Protein AF-A0A432F5X8-F1 (afdb_monomer_lite)

Structure (mmCIF, N/CA/C/O backbone):
data_AF-A0A432F5X8-F1
#
_entry.id   AF-A0A432F5X8-F1
#
loop_
_atom_site.group_PDB
_atom_site.id
_atom_site.type_symbol
_atom_site.label_atom_id
_atom_site.label_alt_id
_atom_site.label_comp_id
_atom_site.label_asym_id
_atom_site.label_entity_id
_atom_site.label_seq_id
_atom_site.pdbx_PDB_ins_code
_atom_site.Cartn_x
_atom_site.Cartn_y
_atom_site.Cartn_z
_atom_site.occupancy
_atom_site.B_iso_or_equiv
_atom_site.auth_seq_id
_atom_site.auth_comp_id
_atom_site.auth_asym_id
_atom_site.auth_atom_id
_atom_site.pdbx_PDB_model_num
ATOM 1 N N . MET A 1 1 ? -7.387 -1.201 28.973 1.00 47.72 1 MET A N 1
ATOM 2 C CA . MET A 1 1 ? -7.890 0.165 28.704 1.00 47.72 1 MET A CA 1
ATOM 3 C C . MET A 1 1 ? -6.837 0.905 27.900 1.00 47.72 1 MET A C 1
ATOM 5 O O . MET A 1 1 ? -5.734 1.078 28.398 1.00 47.72 1 MET A O 1
ATOM 9 N N . MET A 1 2 ? -7.123 1.246 26.642 1.00 50.12 2 MET A N 1
ATOM 10 C CA . MET A 1 2 ? -6.171 1.967 25.793 1.00 50.12 2 MET A CA 1
ATOM 11 C C . MET A 1 2 ? -6.250 3.461 26.117 1.00 50.12 2 MET A C 1
ATOM 13 O O . MET A 1 2 ? -7.338 4.024 26.183 1.00 50.12 2 MET A O 1
ATOM 17 N N . ASN A 1 3 ? -5.107 4.083 26.387 1.00 61.59 3 ASN A N 1
ATOM 18 C CA . ASN A 1 3 ? -5.029 5.474 26.822 1.00 61.59 3 ASN A CA 1
ATOM 19 C C . ASN A 1 3 ? -5.486 6.395 25.671 1.00 61.59 3 ASN A C 1
ATOM 21 O O . ASN A 1 3 ? -4.892 6.342 24.593 1.00 61.59 3 ASN A O 1
ATOM 25 N N . ASN A 1 4 ? -6.501 7.247 25.875 1.00 68.94 4 ASN A N 1
ATOM 26 C CA . ASN A 1 4 ? -7.116 8.086 24.821 1.00 68.94 4 ASN A CA 1
ATOM 27 C C . ASN A 1 4 ? -6.109 8.921 23.999 1.00 68.94 4 ASN A C 1
ATOM 29 O O . ASN A 1 4 ? -6.391 9.284 22.860 1.00 68.94 4 ASN A O 1
ATOM 33 N N . LYS A 1 5 ? -4.919 9.200 24.546 1.00 70.06 5 LYS A N 1
ATOM 34 C CA . LYS A 1 5 ? -3.834 9.918 23.859 1.00 70.06 5 LYS A CA 1
ATOM 35 C C . LYS A 1 5 ? -3.195 9.119 22.711 1.00 70.06 5 LYS A C 1
ATOM 37 O O . LYS A 1 5 ? -2.917 9.695 21.666 1.00 70.06 5 LYS A O 1
ATOM 42 N N . LEU A 1 6 ? -3.001 7.806 22.868 1.00 79.12 6 LEU A N 1
ATOM 43 C CA . LEU A 1 6 ? -2.413 6.947 21.823 1.00 79.12 6 LEU A CA 1
ATOM 44 C C . LEU A 1 6 ? -3.342 6.801 20.614 1.00 79.12 6 LEU A C 1
ATOM 46 O O . LEU A 1 6 ? -2.886 6.744 19.478 1.00 79.12 6 LEU A O 1
ATOM 50 N N . LEU A 1 7 ? -4.648 6.815 20.867 1.00 81.69 7 LEU A N 1
ATOM 51 C CA . LEU A 1 7 ? -5.686 6.651 19.854 1.00 81.69 7 LEU A CA 1
ATOM 52 C C . LEU A 1 7 ? -5.633 7.756 18.786 1.00 81.69 7 LEU A C 1
ATOM 54 O O . LEU A 1 7 ? -5.778 7.487 17.596 1.00 81.69 7 LEU A O 1
ATOM 58 N N . TRP A 1 8 ? -5.374 8.996 19.205 1.00 82.00 8 TRP A N 1
ATOM 59 C CA . TRP A 1 8 ? -5.210 10.128 18.293 1.00 82.00 8 TRP A CA 1
ATOM 60 C C . TRP A 1 8 ? -3.929 10.042 17.466 1.00 82.00 8 TRP A C 1
ATOM 62 O O . TRP A 1 8 ? -3.970 10.287 16.261 1.00 82.00 8 TRP A O 1
ATOM 72 N N . VAL A 1 9 ? -2.817 9.644 18.087 1.00 86.69 9 VAL A N 1
ATOM 73 C CA . VAL A 1 9 ? -1.526 9.482 17.400 1.00 86.69 9 VAL A CA 1
ATOM 74 C C . VAL A 1 9 ? -1.616 8.401 16.325 1.00 86.69 9 VAL A C 1
ATOM 76 O O . VAL A 1 9 ? -1.171 8.612 15.203 1.00 86.69 9 VAL A O 1
ATOM 79 N N . GLU A 1 10 ? -2.253 7.271 16.626 1.00 85.50 10 GLU A N 1
ATOM 80 C CA . GLU A 1 10 ? -2.466 6.190 15.661 1.00 85.50 10 GLU A CA 1
ATOM 81 C C . GLU A 1 10 ? -3.327 6.612 14.465 1.00 85.50 10 GLU A C 1
ATOM 83 O O . GLU A 1 10 ? -3.016 6.264 13.323 1.00 85.50 10 GLU A O 1
ATOM 88 N N . LYS A 1 11 ? -4.409 7.364 14.712 1.00 85.94 11 LYS A N 1
ATOM 89 C CA . LYS A 1 11 ? -5.264 7.893 13.640 1.00 85.94 11 LYS A CA 1
ATOM 90 C C . LYS A 1 11 ? -4.494 8.869 12.762 1.00 85.94 11 LYS A C 1
ATOM 92 O O . LYS A 1 11 ? -4.558 8.762 11.542 1.00 85.94 11 LYS A O 1
ATOM 97 N N . PHE A 1 12 ? -3.739 9.775 13.378 1.00 89.56 12 PHE A N 1
ATOM 98 C CA . PHE A 1 12 ? -2.903 10.726 12.657 1.00 89.56 12 PHE A CA 1
ATOM 99 C C . PHE A 1 12 ? -1.846 10.013 11.807 1.00 89.56 12 PHE A C 1
ATOM 101 O O . PHE A 1 12 ? -1.744 10.279 10.613 1.00 89.56 12 PHE A O 1
ATOM 108 N N . ALA A 1 13 ? -1.125 9.049 12.385 1.00 89.06 13 ALA A N 1
ATOM 109 C CA . ALA A 1 13 ? -0.130 8.255 11.672 1.00 89.06 13 ALA A CA 1
ATOM 110 C C . ALA A 1 13 ? -0.747 7.442 10.522 1.00 89.06 13 ALA A C 1
ATOM 112 O O . ALA A 1 13 ? -0.145 7.344 9.458 1.00 89.06 13 ALA A O 1
ATOM 113 N N . SER A 1 14 ? -1.960 6.908 10.699 1.00 89.06 14 SER A N 1
ATOM 114 C CA . SER A 1 14 ? -2.669 6.183 9.634 1.00 89.06 14 SER A CA 1
ATOM 115 C C . SER A 1 14 ? -3.084 7.099 8.487 1.00 89.06 14 SER A C 1
ATOM 117 O O . SER A 1 14 ? -2.936 6.719 7.332 1.00 89.06 14 SER A O 1
ATOM 119 N N . ILE A 1 15 ? -3.565 8.311 8.781 1.00 91.19 15 ILE A N 1
ATOM 120 C CA . ILE A 1 15 ? -3.915 9.303 7.753 1.00 91.19 15 ILE A CA 1
ATOM 121 C C . ILE A 1 15 ? -2.657 9.776 7.019 1.00 91.19 15 ILE A C 1
ATOM 123 O O . ILE A 1 15 ? -2.641 9.811 5.792 1.00 91.19 15 ILE A O 1
ATOM 127 N N . ALA A 1 16 ? -1.587 10.093 7.750 1.00 92.5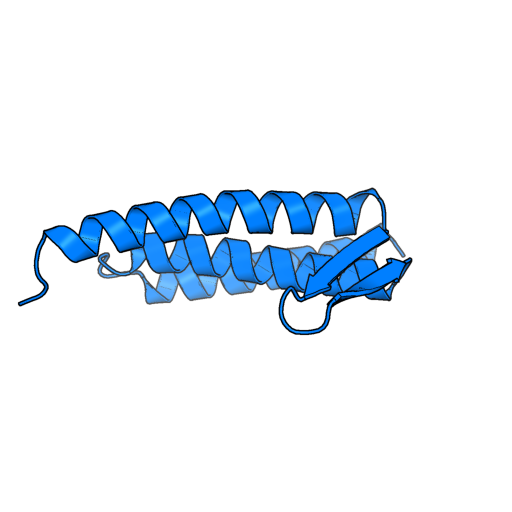0 16 ALA A N 1
ATOM 128 C CA . ALA A 1 16 ? -0.315 10.484 7.152 1.00 92.50 16 ALA A CA 1
ATOM 129 C C . ALA A 1 16 ? 0.253 9.364 6.264 1.00 92.50 16 ALA A C 1
ATOM 131 O O . ALA A 1 16 ? 0.621 9.614 5.119 1.00 92.50 16 ALA A O 1
ATOM 132 N N . GLY A 1 17 ? 0.250 8.121 6.756 1.00 89.75 17 GLY A N 1
ATOM 133 C CA . GLY A 1 17 ? 0.660 6.943 5.992 1.00 89.75 17 GLY A CA 1
ATOM 134 C C . GLY A 1 17 ? -0.187 6.738 4.739 1.00 89.75 17 GLY A C 1
ATOM 135 O O . GLY A 1 17 ? 0.369 6.532 3.666 1.00 89.75 17 GLY A O 1
ATOM 136 N N . PHE A 1 18 ? -1.512 6.880 4.843 1.00 92.62 18 PHE A N 1
ATOM 137 C CA . PHE A 1 18 ? -2.422 6.803 3.699 1.00 92.62 18 PHE A CA 1
ATOM 138 C C . PHE A 1 18 ? -2.037 7.795 2.597 1.00 92.62 18 PHE A C 1
ATOM 140 O O . PHE A 1 18 ? -1.902 7.396 1.445 1.00 92.62 18 PHE A O 1
ATOM 147 N N . ILE A 1 19 ? -1.811 9.065 2.947 1.00 93.00 19 ILE A N 1
ATOM 148 C CA . ILE A 1 19 ? -1.448 10.105 1.975 1.00 93.00 19 ILE A CA 1
ATOM 149 C C . ILE A 1 19 ? -0.088 9.798 1.340 1.00 93.00 19 ILE A C 1
ATOM 151 O O . ILE A 1 19 ? 0.049 9.858 0.122 1.00 93.00 19 ILE A O 1
ATOM 155 N N . ILE A 1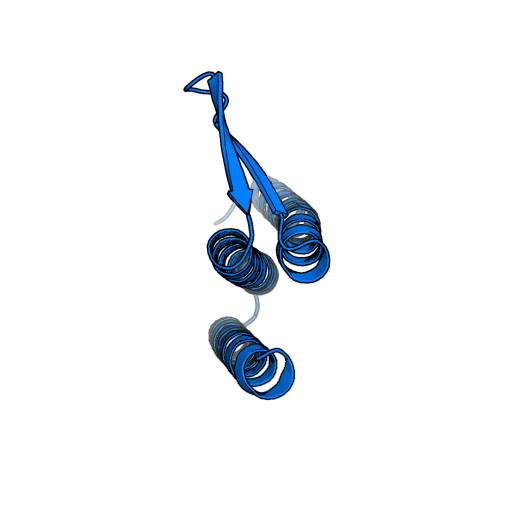 20 ? 0.915 9.446 2.149 1.00 93.56 20 ILE A N 1
ATOM 156 C CA . ILE A 1 20 ? 2.273 9.171 1.664 1.00 93.56 20 ILE A CA 1
ATOM 157 C C . ILE A 1 20 ? 2.275 7.968 0.716 1.00 93.56 20 ILE A C 1
ATOM 159 O O . ILE A 1 20 ? 2.789 8.065 -0.397 1.00 93.56 20 ILE A O 1
ATOM 163 N N . PHE A 1 21 ? 1.682 6.846 1.125 1.00 94.44 21 PHE A N 1
ATOM 164 C CA . PHE A 1 21 ? 1.663 5.637 0.308 1.00 94.44 21 PHE A CA 1
ATOM 165 C C . PHE A 1 21 ? 0.775 5.782 -0.928 1.00 94.44 21 PHE A C 1
ATOM 167 O O . PHE A 1 21 ? 1.137 5.261 -1.978 1.00 94.44 21 PHE A O 1
ATOM 174 N N . ALA A 1 22 ? -0.330 6.532 -0.857 1.00 92.25 22 ALA A N 1
ATOM 175 C CA . ALA A 1 22 ? -1.153 6.823 -2.029 1.00 92.25 22 ALA A CA 1
ATOM 176 C C . ALA A 1 22 ? -0.373 7.635 -3.068 1.00 92.25 22 ALA A C 1
ATOM 178 O O . ALA A 1 22 ? -0.395 7.289 -4.247 1.00 92.25 22 ALA A O 1
ATOM 179 N N . SER A 1 23 ? 0.365 8.658 -2.630 1.00 92.44 23 SER A N 1
ATOM 180 C CA . SER A 1 23 ? 1.221 9.455 -3.512 1.00 92.44 23 SER A CA 1
ATOM 181 C C . SER A 1 23 ? 2.332 8.612 -4.140 1.00 92.44 23 SER A C 1
ATOM 183 O O . SER A 1 23 ? 2.543 8.687 -5.346 1.00 92.44 23 SER A O 1
ATOM 185 N N . LEU A 1 24 ? 3.005 7.760 -3.357 1.00 91.50 24 LEU A N 1
ATOM 186 C CA . LEU A 1 24 ? 4.045 6.861 -3.876 1.00 91.50 24 LEU A CA 1
ATOM 187 C C . LEU A 1 24 ? 3.485 5.833 -4.864 1.00 91.50 24 LEU A C 1
ATOM 189 O O . LEU A 1 24 ? 4.099 5.582 -5.896 1.00 91.50 24 LEU A O 1
ATOM 193 N N . ALA A 1 25 ? 2.317 5.259 -4.568 1.00 92.00 25 ALA A N 1
ATOM 194 C CA . ALA A 1 25 ? 1.636 4.332 -5.462 1.00 92.00 25 ALA A CA 1
ATOM 195 C C . ALA A 1 25 ? 1.259 5.007 -6.783 1.00 92.00 25 ALA A C 1
ATOM 197 O O . ALA A 1 25 ? 1.470 4.427 -7.844 1.00 92.00 25 ALA A O 1
ATOM 198 N N . PHE A 1 26 ? 0.737 6.235 -6.717 1.00 90.69 26 PHE A N 1
ATOM 199 C CA . PHE A 1 26 ? 0.397 7.022 -7.894 1.00 90.69 26 PHE A CA 1
ATOM 200 C C . PHE A 1 26 ? 1.628 7.255 -8.771 1.00 90.69 26 PHE A C 1
ATOM 202 O O . PHE A 1 26 ? 1.610 6.820 -9.915 1.00 90.69 26 PHE A O 1
ATOM 209 N N . ILE A 1 27 ? 2.702 7.832 -8.218 1.00 90.75 27 ILE A N 1
ATOM 210 C CA . ILE A 1 27 ? 3.953 8.114 -8.946 1.00 90.75 27 ILE A CA 1
ATOM 211 C C . ILE A 1 27 ? 4.500 6.837 -9.597 1.00 90.75 27 ILE A C 1
ATOM 213 O O . ILE A 1 27 ? 4.749 6.803 -10.798 1.00 90.75 27 ILE A O 1
ATOM 217 N N . ALA A 1 28 ? 4.607 5.749 -8.832 1.00 90.00 28 ALA A N 1
ATOM 218 C CA . ALA A 1 28 ? 5.151 4.490 -9.331 1.00 90.00 28 ALA A CA 1
ATOM 219 C C . ALA A 1 28 ? 4.328 3.872 -10.476 1.00 90.00 28 ALA A C 1
ATOM 221 O O . ALA A 1 28 ? 4.896 3.247 -11.371 1.00 90.00 28 ALA A O 1
ATOM 222 N N . LEU A 1 29 ? 2.998 4.016 -10.450 1.00 88.25 29 LEU A N 1
ATOM 223 C CA . LEU A 1 29 ? 2.106 3.448 -11.466 1.00 88.25 29 LEU A CA 1
ATOM 224 C C . LEU A 1 29 ? 1.958 4.344 -12.703 1.00 88.25 29 LEU A C 1
ATOM 226 O O . LEU A 1 29 ? 1.777 3.815 -13.801 1.00 88.25 29 LEU A O 1
ATOM 230 N N . THR A 1 30 ? 2.017 5.671 -12.549 1.00 88.56 30 THR A N 1
ATOM 231 C CA . THR A 1 30 ? 1.868 6.624 -13.661 1.00 88.56 30 THR A CA 1
ATOM 232 C C . THR A 1 30 ? 3.186 6.901 -14.367 1.00 88.56 30 THR A C 1
ATOM 234 O O . THR A 1 30 ? 3.242 6.820 -15.592 1.00 88.56 30 THR A O 1
ATOM 237 N N . GLU A 1 31 ? 4.245 7.189 -13.614 1.00 87.81 31 GLU A N 1
ATOM 238 C CA . GLU A 1 31 ? 5.562 7.528 -14.159 1.00 87.81 31 GLU A CA 1
ATOM 239 C C . GLU A 1 31 ? 6.385 6.274 -14.468 1.00 87.81 31 GLU A C 1
ATOM 241 O O . GLU A 1 31 ? 7.345 6.343 -15.226 1.00 87.81 31 GLU A O 1
ATOM 246 N N . LYS A 1 32 ? 5.989 5.105 -13.934 1.00 87.19 32 LYS A N 1
ATOM 247 C CA . LYS A 1 32 ? 6.729 3.832 -14.057 1.00 87.19 32 LYS A CA 1
ATOM 248 C C . LYS A 1 32 ? 8.182 3.951 -13.584 1.00 87.19 32 LYS A C 1
ATOM 250 O O . LYS A 1 32 ? 9.042 3.164 -13.982 1.00 87.19 32 LYS A O 1
ATOM 255 N N . GLU A 1 33 ? 8.433 4.899 -12.692 1.00 89.19 33 GLU A N 1
ATOM 256 C CA . GLU A 1 33 ? 9.718 5.167 -12.067 1.00 89.19 33 GLU A CA 1
ATOM 257 C C . GLU A 1 33 ? 9.484 5.509 -10.598 1.00 89.19 33 GLU A C 1
ATOM 259 O O . GLU A 1 33 ? 8.529 6.198 -10.238 1.00 89.19 33 GLU A O 1
ATOM 264 N N . ILE A 1 34 ? 10.335 4.989 -9.716 1.00 89.31 34 ILE A N 1
ATOM 265 C CA . ILE A 1 34 ? 10.285 5.324 -8.297 1.00 89.31 34 ILE A CA 1
ATOM 266 C C . ILE A 1 34 ? 11.670 5.240 -7.666 1.00 89.31 34 ILE A C 1
ATOM 268 O O . ILE A 1 34 ? 12.422 4.284 -7.859 1.00 89.31 34 ILE A O 1
ATOM 272 N N . SER A 1 35 ? 11.989 6.251 -6.865 1.00 87.38 35 SER A N 1
ATOM 273 C CA . SER A 1 35 ? 13.200 6.298 -6.053 1.00 87.38 35 SER A CA 1
ATOM 274 C C . SER A 1 35 ? 12.833 6.083 -4.594 1.00 87.38 35 SER A C 1
ATOM 276 O O . SER A 1 35 ? 12.168 6.916 -3.981 1.00 87.38 35 SER A O 1
ATOM 278 N N . THR A 1 36 ? 13.293 4.981 -4.014 1.00 82.00 36 THR A N 1
ATOM 279 C CA . THR A 1 36 ? 13.149 4.710 -2.582 1.00 82.00 36 THR A CA 1
ATOM 280 C C . THR A 1 36 ? 14.510 4.809 -1.912 1.00 82.00 36 THR A C 1
ATOM 282 O O . THR A 1 36 ? 15.441 4.094 -2.279 1.00 82.00 36 THR A O 1
ATOM 285 N N . GLY A 1 37 ? 14.641 5.697 -0.931 1.00 79.12 37 GLY A N 1
ATOM 286 C CA . GLY A 1 37 ? 15.855 5.839 -0.129 1.00 79.12 37 GLY A CA 1
ATOM 287 C C . GLY A 1 37 ? 15.685 5.216 1.251 1.00 79.12 37 GLY A C 1
ATOM 288 O O . GLY A 1 37 ? 14.633 5.366 1.873 1.00 79.12 37 GLY A O 1
ATOM 289 N N . SER A 1 38 ? 16.724 4.548 1.757 1.00 74.44 38 SER A N 1
ATOM 290 C CA . SER A 1 38 ? 16.773 4.132 3.162 1.00 74.44 38 SER A CA 1
ATOM 291 C C . SER A 1 38 ? 17.759 5.011 3.936 1.00 74.44 38 SER A C 1
ATOM 293 O O . SER A 1 38 ? 18.971 4.905 3.702 1.00 74.44 38 SER A O 1
ATOM 295 N N . PRO A 1 39 ? 17.289 5.826 4.904 1.00 72.88 39 PRO A N 1
ATOM 296 C CA . PRO A 1 39 ? 18.147 6.742 5.660 1.00 72.88 39 PRO A CA 1
ATOM 297 C C . PRO A 1 39 ? 19.201 6.023 6.515 1.00 72.88 39 PRO A C 1
ATOM 299 O O . PRO A 1 39 ? 20.189 6.630 6.903 1.00 72.88 39 PRO A O 1
ATOM 302 N N . LYS A 1 40 ? 19.034 4.720 6.789 1.00 74.88 40 LYS A N 1
ATOM 303 C CA . LYS A 1 40 ? 20.049 3.912 7.487 1.00 74.88 40 LYS A CA 1
ATOM 304 C C . LYS A 1 40 ? 21.225 3.500 6.604 1.00 74.88 40 LYS A C 1
ATOM 306 O O . LYS A 1 40 ? 22.288 3.202 7.129 1.00 74.88 40 LYS A O 1
ATOM 311 N N . SER A 1 41 ? 21.017 3.420 5.294 1.00 76.38 41 SER A N 1
ATOM 312 C CA . SER A 1 41 ? 22.019 2.897 4.357 1.00 76.38 41 SER A CA 1
ATOM 313 C C . SER A 1 41 ? 22.654 3.973 3.481 1.00 76.38 41 SER A C 1
ATOM 315 O O . SER A 1 41 ? 23.650 3.691 2.829 1.00 76.38 41 SER A O 1
ATOM 317 N N . ASN A 1 42 ? 22.074 5.182 3.428 1.00 76.00 42 ASN A N 1
ATOM 318 C CA . ASN A 1 42 ? 22.395 6.221 2.437 1.00 76.00 42 ASN A CA 1
ATOM 319 C C . ASN A 1 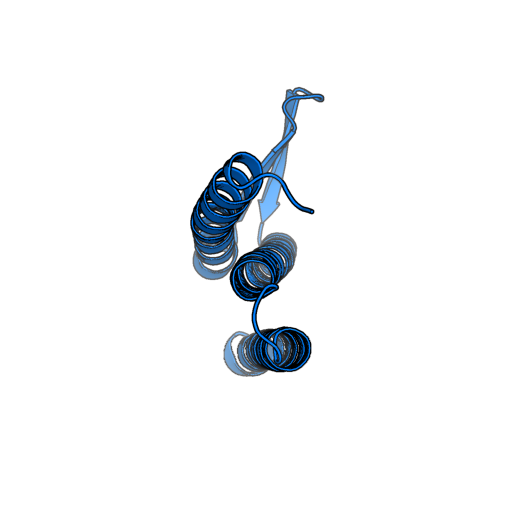42 ? 22.330 5.740 0.972 1.00 76.00 42 ASN A C 1
ATOM 321 O O . ASN A 1 42 ? 22.797 6.434 0.073 1.00 76.00 42 ASN A O 1
ATOM 325 N N . VAL A 1 43 ? 21.724 4.575 0.715 1.00 84.00 43 VAL A N 1
ATOM 326 C CA . VAL A 1 43 ? 21.505 4.046 -0.629 1.00 84.00 43 VAL A CA 1
ATOM 327 C C . VAL A 1 43 ? 20.133 4.501 -1.116 1.00 84.00 43 VAL A C 1
ATOM 329 O O . VAL A 1 43 ? 19.115 4.293 -0.446 1.00 84.00 43 VAL A O 1
ATOM 332 N N . ILE A 1 44 ? 20.122 5.115 -2.297 1.00 84.50 44 ILE A N 1
ATOM 333 C CA . ILE A 1 44 ? 18.912 5.425 -3.054 1.00 84.50 44 ILE A CA 1
ATOM 334 C C . ILE A 1 44 ? 18.749 4.318 -4.091 1.00 84.50 44 ILE A C 1
ATOM 336 O O . ILE A 1 44 ? 19.593 4.153 -4.969 1.00 84.50 44 ILE A O 1
ATOM 340 N N . ILE A 1 45 ? 17.678 3.540 -3.964 1.00 85.31 45 ILE A N 1
ATOM 341 C CA . ILE A 1 45 ? 17.310 2.516 -4.936 1.00 85.31 45 ILE A CA 1
ATOM 342 C C . ILE A 1 45 ? 16.357 3.170 -5.927 1.00 85.31 45 ILE A C 1
ATOM 344 O O . ILE A 1 45 ? 15.256 3.576 -5.554 1.00 85.31 45 ILE A O 1
ATOM 348 N N . HIS A 1 46 ? 16.790 3.270 -7.178 1.00 88.19 46 HIS A N 1
ATOM 349 C CA . HIS A 1 46 ? 15.959 3.737 -8.278 1.00 88.19 46 HIS A CA 1
ATOM 350 C C . HIS A 1 46 ? 15.445 2.525 -9.059 1.00 88.19 46 HIS A C 1
ATOM 352 O O . HIS A 1 46 ? 16.235 1.725 -9.560 1.00 88.19 46 HIS A O 1
ATOM 358 N N . SER A 1 47 ? 14.126 2.363 -9.107 1.00 88.25 47 SER A N 1
ATOM 359 C CA . SER A 1 47 ? 13.452 1.279 -9.822 1.00 88.25 47 SER A CA 1
ATOM 360 C C . SER A 1 47 ? 12.667 1.856 -10.990 1.00 88.25 47 SER A C 1
ATOM 362 O O . SER A 1 47 ? 11.933 2.825 -10.811 1.00 88.25 47 SER A O 1
ATOM 364 N N . THR A 1 48 ? 12.788 1.242 -12.165 1.00 91.06 48 THR A N 1
ATOM 365 C CA . THR A 1 48 ? 12.095 1.664 -13.391 1.00 91.06 48 THR A CA 1
ATOM 366 C C . THR A 1 48 ? 11.314 0.509 -14.018 1.00 91.06 48 THR A C 1
ATOM 368 O O . THR A 1 48 ? 11.517 -0.669 -13.691 1.00 91.06 48 THR A O 1
ATOM 371 N N . GLY A 1 49 ? 10.375 0.844 -14.903 1.00 88.81 49 GLY A N 1
ATOM 372 C CA . GLY A 1 49 ? 9.586 -0.111 -15.673 1.00 88.81 49 GLY A CA 1
ATOM 373 C C . GLY A 1 49 ? 8.768 -1.051 -14.786 1.00 88.81 49 GLY A C 1
ATOM 374 O O . GLY A 1 49 ? 8.007 -0.621 -13.921 1.00 88.81 49 GLY A O 1
ATOM 375 N N . PHE A 1 50 ? 8.923 -2.358 -14.998 1.00 86.75 50 PHE A N 1
ATOM 376 C CA . PHE A 1 50 ? 8.113 -3.374 -14.321 1.00 86.75 50 PHE A CA 1
ATOM 377 C C . PHE A 1 50 ? 8.349 -3.446 -12.804 1.00 86.75 50 PHE A C 1
ATOM 379 O O . PHE A 1 50 ? 7.417 -3.681 -12.035 1.00 86.75 50 PHE A O 1
ATOM 386 N N . ASN A 1 51 ? 9.576 -3.172 -12.353 1.00 86.19 51 ASN A N 1
ATOM 387 C CA . ASN A 1 51 ? 9.898 -3.155 -10.926 1.00 86.19 51 ASN A CA 1
ATOM 388 C C . ASN A 1 51 ? 9.234 -1.973 -10.205 1.00 86.19 51 ASN A C 1
ATOM 390 O O . ASN A 1 51 ? 8.755 -2.134 -9.081 1.00 86.19 51 ASN A O 1
ATOM 394 N N . ALA A 1 52 ? 9.151 -0.809 -10.860 1.00 88.94 52 ALA A N 1
ATOM 395 C CA . ALA A 1 52 ? 8.433 0.345 -10.325 1.00 88.94 52 ALA A CA 1
ATOM 396 C C . ALA A 1 52 ? 6.936 0.046 -10.178 1.00 88.94 52 ALA A C 1
ATOM 398 O O . ALA A 1 52 ? 6.355 0.332 -9.136 1.00 88.94 52 ALA A O 1
ATOM 399 N N . ILE A 1 53 ? 6.336 -0.623 -11.166 1.00 89.88 53 ILE A N 1
ATOM 400 C CA . ILE A 1 53 ? 4.924 -1.026 -11.132 1.00 89.88 53 ILE A CA 1
ATOM 401 C C . ILE A 1 53 ? 4.637 -1.944 -9.931 1.00 89.88 53 ILE A C 1
ATOM 403 O O . ILE A 1 53 ? 3.682 -1.708 -9.188 1.00 89.88 53 ILE A O 1
ATOM 407 N N . PHE A 1 54 ? 5.483 -2.950 -9.677 1.00 89.62 54 PHE A N 1
ATOM 408 C CA . PHE A 1 54 ? 5.335 -3.809 -8.495 1.00 89.62 54 PHE A CA 1
ATOM 409 C C . PHE A 1 54 ? 5.445 -3.039 -7.178 1.00 89.62 54 PHE A C 1
ATOM 411 O O . PHE A 1 54 ? 4.638 -3.256 -6.271 1.00 89.62 54 PHE A O 1
ATOM 418 N N . MET A 1 55 ? 6.410 -2.121 -7.072 1.00 90.56 55 MET A N 1
ATOM 419 C CA . MET A 1 55 ? 6.509 -1.225 -5.919 1.00 90.56 55 MET A CA 1
ATOM 420 C C . MET A 1 55 ? 5.254 -0.358 -5.773 1.00 90.56 55 MET A C 1
ATOM 422 O O . MET A 1 55 ? 4.754 -0.194 -4.662 1.00 90.56 55 MET A O 1
ATOM 426 N N . GLY A 1 56 ? 4.691 0.130 -6.877 1.00 90.12 56 GLY A N 1
ATOM 427 C CA . GLY A 1 56 ? 3.441 0.884 -6.895 1.00 90.12 56 GLY A CA 1
ATOM 428 C C . GLY A 1 56 ? 2.266 0.091 -6.331 1.00 90.12 56 GLY A C 1
ATOM 429 O O . GLY A 1 56 ? 1.552 0.589 -5.462 1.00 90.12 56 GLY A O 1
ATOM 430 N N . PHE A 1 57 ? 2.106 -1.173 -6.729 1.00 92.50 57 PHE A N 1
ATOM 431 C CA . PHE A 1 57 ? 1.081 -2.045 -6.148 1.00 92.50 57 PHE A CA 1
ATOM 432 C C . PHE A 1 57 ? 1.317 -2.340 -4.673 1.00 92.50 57 PHE A C 1
ATOM 434 O O . PHE A 1 57 ? 0.357 -2.378 -3.903 1.00 92.50 57 PHE A O 1
ATOM 441 N N . PHE A 1 58 ? 2.570 -2.517 -4.258 1.00 92.50 58 PHE A N 1
ATOM 442 C CA . PHE A 1 58 ? 2.901 -2.678 -2.847 1.00 92.50 58 PHE A CA 1
ATOM 443 C C . PHE A 1 58 ? 2.488 -1.443 -2.033 1.00 92.50 58 PHE A C 1
ATOM 445 O O . PHE A 1 58 ? 1.805 -1.578 -1.016 1.00 92.50 58 PHE A O 1
ATOM 452 N N . PHE A 1 59 ? 2.819 -0.238 -2.507 1.00 93.69 59 PHE A N 1
ATOM 453 C CA . PHE A 1 59 ? 2.406 1.007 -1.859 1.00 93.69 59 PHE A CA 1
ATOM 454 C C . PHE A 1 59 ? 0.888 1.188 -1.871 1.00 93.69 59 PHE A C 1
ATOM 456 O O . PHE A 1 59 ? 0.321 1.577 -0.855 1.00 93.69 59 PHE A O 1
ATOM 463 N N . LEU A 1 60 ? 0.203 0.804 -2.950 1.00 93.00 60 LEU A N 1
ATOM 464 C CA . LEU A 1 60 ? -1.259 0.815 -3.008 1.00 93.00 60 LEU A CA 1
ATOM 465 C C . LEU A 1 60 ? -1.876 -0.115 -1.948 1.00 93.00 60 LEU A C 1
ATOM 467 O O . LEU A 1 60 ? -2.846 0.245 -1.282 1.00 93.00 60 LEU A O 1
ATOM 471 N N . GLY A 1 61 ? -1.289 -1.296 -1.746 1.00 92.56 61 GLY A N 1
ATOM 472 C CA . GLY A 1 61 ? -1.690 -2.218 -0.684 1.00 92.56 61 GLY A CA 1
ATOM 473 C C . GLY A 1 61 ? -1.466 -1.623 0.709 1.00 92.56 61 GLY A C 1
ATOM 474 O O . GLY A 1 61 ? -2.346 -1.708 1.568 1.00 92.56 61 GLY A O 1
ATOM 475 N N . ALA A 1 62 ? -0.331 -0.950 0.923 1.00 92.31 62 ALA A N 1
ATOM 476 C CA . ALA A 1 62 ? -0.036 -0.245 2.171 1.00 92.31 62 ALA A CA 1
ATOM 477 C C . ALA A 1 62 ? -1.039 0.891 2.450 1.00 92.31 62 ALA A C 1
ATOM 479 O O . ALA A 1 62 ? -1.501 1.039 3.581 1.00 92.31 62 ALA A O 1
ATOM 480 N N . THR A 1 63 ? -1.460 1.630 1.421 1.00 92.75 63 THR A N 1
ATOM 481 C CA . THR A 1 63 ? -2.517 2.649 1.503 1.00 92.75 63 THR A CA 1
ATOM 482 C C . THR A 1 63 ? -3.829 2.060 2.018 1.00 92.75 63 THR A C 1
ATOM 484 O O . THR A 1 63 ? -4.432 2.585 2.959 1.00 92.75 63 THR A O 1
ATOM 487 N N . PHE A 1 64 ? -4.262 0.932 1.452 1.00 91.06 64 PHE A N 1
ATOM 488 C CA . PHE A 1 64 ? -5.461 0.234 1.912 1.00 91.06 64 PHE A CA 1
ATOM 489 C C . PHE A 1 64 ? -5.312 -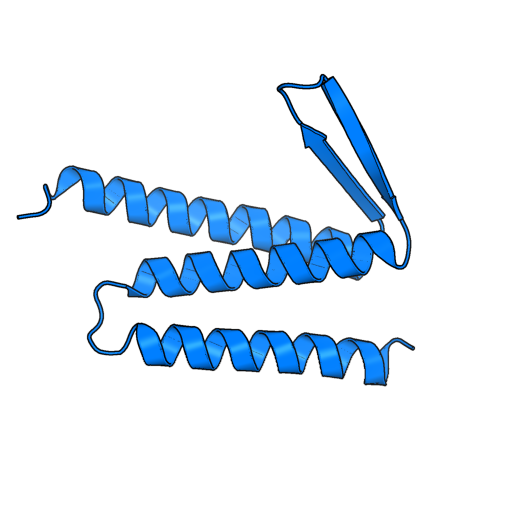0.327 3.328 1.00 91.06 64 PHE A C 1
ATOM 491 O O . PHE A 1 64 ? -6.264 -0.270 4.108 1.00 91.06 64 PHE A O 1
ATOM 498 N N . ALA A 1 65 ? -4.124 -0.803 3.703 1.00 88.50 65 ALA A N 1
ATOM 499 C CA . ALA A 1 65 ? -3.845 -1.241 5.067 1.00 88.50 65 ALA A CA 1
ATOM 500 C C . ALA A 1 65 ? -3.949 -0.083 6.078 1.00 88.50 65 ALA A C 1
ATOM 502 O O . ALA A 1 65 ? -4.530 -0.264 7.149 1.00 88.50 65 ALA A O 1
ATOM 503 N N . CYS A 1 66 ? -3.471 1.118 5.730 1.00 88.94 66 CYS A N 1
ATOM 504 C CA . CYS A 1 66 ? -3.643 2.325 6.543 1.00 88.94 66 CYS A CA 1
ATOM 505 C C . CYS A 1 66 ? -5.126 2.697 6.721 1.00 88.94 66 CYS A C 1
ATOM 507 O O . CYS A 1 66 ? -5.550 2.996 7.840 1.00 88.94 66 CYS A O 1
ATOM 509 N N . LEU A 1 67 ? -5.937 2.617 5.658 1.00 86.38 67 LEU A N 1
ATOM 510 C CA . LEU A 1 67 ? -7.392 2.814 5.752 1.00 86.38 67 LEU A CA 1
ATOM 511 C C . LEU A 1 67 ? -8.063 1.761 6.637 1.00 86.38 67 LEU A C 1
ATOM 513 O O . LEU A 1 67 ? -8.865 2.100 7.507 1.00 86.38 67 LEU A O 1
ATOM 517 N N . GLY A 1 68 ? -7.720 0.485 6.452 1.00 84.94 68 GLY A N 1
ATOM 518 C CA . GLY A 1 68 ? -8.248 -0.606 7.267 1.00 84.94 68 GLY A CA 1
ATOM 519 C C . GLY A 1 68 ? -7.904 -0.430 8.746 1.00 84.94 68 GLY A C 1
ATOM 520 O O . GLY A 1 68 ? -8.751 -0.647 9.615 1.00 84.94 68 GLY A O 1
ATOM 521 N N . TYR A 1 69 ? -6.690 0.037 9.047 1.00 84.06 69 TYR A N 1
ATOM 522 C CA . TYR A 1 69 ? -6.261 0.323 10.414 1.00 84.06 69 TYR A CA 1
ATOM 523 C C . TYR A 1 69 ? -7.028 1.494 11.039 1.00 84.06 69 TYR A C 1
ATOM 525 O O . TYR A 1 69 ? -7.372 1.439 12.221 1.00 84.06 69 TYR A O 1
ATOM 533 N N . LEU A 1 70 ? -7.379 2.519 10.255 1.00 85.19 70 LEU A N 1
ATOM 534 C CA . LEU A 1 70 ? -8.229 3.621 10.716 1.00 85.19 70 LEU A CA 1
ATOM 535 C C . LEU A 1 70 ? -9.608 3.117 11.183 1.00 85.19 70 LEU A C 1
ATOM 537 O O . LEU A 1 70 ? -10.170 3.625 12.156 1.00 85.19 70 LEU A O 1
ATOM 541 N N . LEU A 1 71 ? -10.118 2.073 10.526 1.00 84.56 71 LEU A N 1
ATOM 542 C CA . LEU A 1 71 ? -11.406 1.440 10.809 1.00 84.56 71 LEU A CA 1
ATOM 543 C C . LEU A 1 71 ? -11.324 0.291 11.827 1.00 84.56 71 LEU A C 1
ATOM 545 O O . LEU A 1 71 ? -12.350 -0.339 12.098 1.00 84.56 71 LEU A O 1
ATOM 549 N N . LYS A 1 72 ? -10.159 0.030 12.445 1.00 81.81 72 LYS A N 1
ATOM 550 C CA . LYS A 1 72 ? -9.956 -1.108 13.369 1.00 81.81 72 LYS A CA 1
ATOM 551 C C . LYS A 1 72 ? -10.904 -1.130 14.570 1.00 81.81 72 LYS A C 1
ATOM 553 O O . LYS A 1 72 ? -11.126 -2.179 15.161 1.00 81.81 72 LYS A O 1
ATOM 558 N N . TYR A 1 73 ? -11.452 0.028 14.932 1.00 80.06 73 TYR A N 1
ATOM 559 C CA . TYR A 1 73 ? -12.377 0.188 16.056 1.00 80.06 73 TYR A CA 1
ATOM 560 C C . TYR A 1 73 ? -13.838 -0.109 15.700 1.00 80.06 73 TYR A C 1
ATOM 562 O O . TYR A 1 73 ? -14.701 -0.070 16.572 1.00 80.06 73 TYR A O 1
ATOM 570 N N . THR A 1 74 ? -14.135 -0.386 14.431 1.00 82.94 74 THR A N 1
ATOM 571 C CA . THR A 1 74 ? -15.472 -0.791 13.992 1.00 82.94 74 THR A CA 1
ATOM 572 C C . THR A 1 74 ? -15.649 -2.299 14.149 1.00 82.94 74 THR A C 1
ATOM 574 O O . THR A 1 74 ? -14.710 -3.072 13.954 1.00 82.94 74 THR A O 1
ATOM 577 N N . ALA A 1 75 ? -16.874 -2.744 14.442 1.00 82.19 75 ALA A N 1
ATOM 578 C CA . ALA A 1 75 ? -17.192 -4.173 14.544 1.00 82.19 75 ALA A CA 1
ATOM 579 C C . ALA A 1 75 ? -16.877 -4.952 13.248 1.00 82.19 75 ALA A C 1
ATOM 581 O O . ALA A 1 75 ? -16.600 -6.148 13.285 1.00 82.19 75 ALA A O 1
ATOM 582 N N . PHE A 1 76 ? -16.864 -4.258 12.106 1.00 84.31 76 PHE A N 1
ATOM 583 C CA . PHE A 1 76 ? -16.695 -4.832 10.773 1.00 84.31 76 PHE A CA 1
ATOM 584 C C . PHE A 1 76 ? -15.290 -4.650 10.18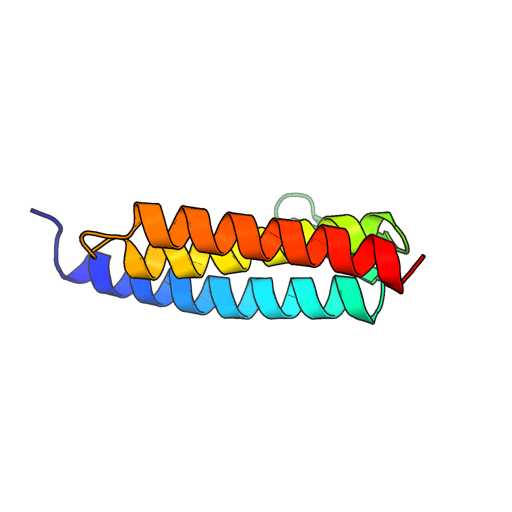7 1.00 84.31 76 PHE A C 1
ATOM 586 O O . PHE A 1 76 ? -15.104 -4.854 8.989 1.00 84.31 76 PHE A O 1
ATOM 593 N N . TYR A 1 77 ? -14.276 -4.299 10.988 1.00 83.94 77 TYR A N 1
ATOM 594 C CA . TYR A 1 77 ? -12.930 -4.006 10.470 1.00 83.94 77 TYR A CA 1
ATOM 595 C C . TYR A 1 77 ? -12.348 -5.132 9.592 1.00 83.94 77 TYR A C 1
ATOM 597 O O . TYR A 1 77 ? -11.697 -4.859 8.587 1.00 83.94 77 TYR A O 1
ATOM 605 N N . ARG A 1 78 ? -12.628 -6.402 9.924 1.00 85.88 78 ARG A N 1
ATOM 606 C CA . ARG A 1 78 ? -12.197 -7.566 9.126 1.00 85.88 78 ARG A CA 1
ATOM 607 C C . ARG A 1 78 ? -12.824 -7.578 7.736 1.00 85.88 78 ARG A C 1
ATOM 609 O O . ARG A 1 78 ? -12.152 -7.917 6.769 1.00 85.88 78 ARG A O 1
ATOM 616 N N . VAL A 1 79 ? -14.095 -7.189 7.645 1.00 88.00 79 VAL A N 1
ATOM 617 C CA . VAL A 1 79 ? -14.824 -7.093 6.377 1.00 88.00 79 VAL A CA 1
ATOM 618 C C . VAL A 1 79 ? -14.238 -5.965 5.535 1.00 88.00 79 VAL A C 1
ATOM 620 O O . VAL A 1 79 ? -13.969 -6.178 4.360 1.00 88.00 79 VAL A O 1
ATOM 623 N N . TYR A 1 80 ? -13.943 -4.807 6.133 1.00 86.44 80 TYR A N 1
ATOM 624 C CA . TYR A 1 80 ? -13.273 -3.712 5.424 1.00 86.44 80 TYR A CA 1
ATOM 625 C C . TYR A 1 80 ? -11.897 -4.116 4.889 1.00 86.44 80 TYR A C 1
ATOM 627 O O . TYR A 1 80 ? -11.591 -3.817 3.739 1.00 86.44 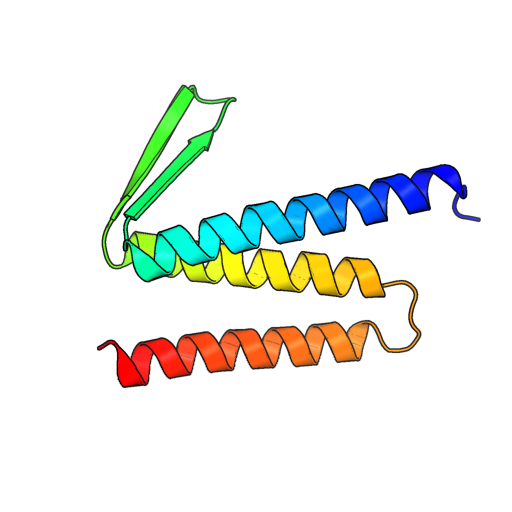80 TYR A O 1
ATOM 635 N N . PHE A 1 81 ? -11.094 -4.835 5.678 1.00 86.56 81 PHE A N 1
ATOM 636 C CA . PHE A 1 81 ? -9.807 -5.362 5.214 1.00 86.56 81 PHE A CA 1
ATOM 637 C C . PHE A 1 81 ? -9.967 -6.338 4.047 1.00 86.56 81 PHE A C 1
ATOM 639 O O . PHE A 1 81 ? -9.220 -6.253 3.077 1.00 86.56 81 PHE A O 1
ATOM 646 N N . LEU A 1 82 ? -10.952 -7.236 4.117 1.00 89.94 82 LEU A N 1
ATOM 647 C CA . LEU A 1 82 ? -11.226 -8.201 3.055 1.00 89.94 82 LEU A CA 1
ATOM 648 C C . LEU A 1 82 ? -11.690 -7.503 1.770 1.00 89.94 82 LEU A C 1
ATOM 650 O O . LEU A 1 82 ? -11.177 -7.800 0.697 1.00 89.94 82 LEU A O 1
ATOM 654 N N . VAL A 1 83 ? -12.598 -6.530 1.873 1.00 90.81 83 VAL A N 1
ATOM 655 C CA . VAL A 1 83 ? -13.055 -5.728 0.728 1.00 90.81 83 VAL A CA 1
ATOM 656 C C . VAL A 1 83 ? -11.898 -4.933 0.125 1.00 90.81 83 VAL A C 1
ATOM 658 O O . VAL A 1 83 ? -11.716 -4.957 -1.088 1.00 90.81 83 VAL A O 1
ATOM 661 N N . ALA A 1 84 ? -11.078 -4.279 0.949 1.00 89.94 84 ALA A N 1
ATOM 662 C CA . ALA A 1 84 ? -9.927 -3.518 0.473 1.00 89.94 84 ALA A CA 1
ATOM 663 C C . ALA A 1 84 ? -8.885 -4.417 -0.215 1.00 89.94 84 ALA A C 1
ATOM 665 O O . ALA A 1 84 ? -8.341 -4.046 -1.252 1.00 89.94 84 ALA A O 1
ATOM 666 N N . PHE A 1 85 ? -8.661 -5.626 0.306 1.00 90.06 85 PHE A N 1
ATOM 667 C CA . PHE A 1 85 ? -7.797 -6.626 -0.318 1.00 90.06 85 PHE A CA 1
ATOM 668 C C . PHE A 1 85 ? -8.342 -7.106 -1.672 1.00 90.06 85 PHE A C 1
ATOM 670 O O . PHE A 1 85 ? -7.586 -7.208 -2.635 1.00 90.06 85 PHE A O 1
ATOM 677 N N . ILE A 1 86 ? -9.655 -7.340 -1.779 1.00 93.56 86 ILE A N 1
ATOM 678 C CA . ILE A 1 86 ? -10.297 -7.700 -3.052 1.00 93.56 86 ILE A CA 1
ATOM 679 C C . ILE A 1 86 ? -10.181 -6.558 -4.064 1.00 93.56 86 ILE A C 1
ATOM 681 O O . ILE A 1 86 ? -9.818 -6.808 -5.209 1.00 93.56 86 ILE A O 1
ATOM 685 N N . ILE A 1 87 ? -10.447 -5.313 -3.656 1.00 92.88 87 ILE A N 1
ATOM 686 C CA . ILE A 1 87 ? -10.300 -4.132 -4.522 1.00 92.88 87 ILE A CA 1
ATOM 687 C C . ILE A 1 87 ? -8.858 -4.017 -5.018 1.00 92.88 87 ILE A C 1
ATOM 689 O O . ILE A 1 87 ? -8.635 -3.783 -6.202 1.00 92.88 87 ILE A O 1
ATOM 693 N N . TRP A 1 88 ? -7.882 -4.228 -4.137 1.00 93.62 88 TRP A N 1
ATOM 694 C CA . TRP A 1 88 ? -6.468 -4.216 -4.493 1.00 93.62 88 TRP A CA 1
ATOM 695 C C . TRP A 1 88 ? -6.115 -5.290 -5.534 1.00 93.62 88 TRP A C 1
ATOM 697 O O . TRP A 1 88 ? -5.508 -4.967 -6.554 1.00 93.62 88 TRP A O 1
ATOM 707 N N . LEU A 1 89 ? -6.561 -6.539 -5.344 1.00 92.94 89 LEU A N 1
ATOM 708 C CA . LEU A 1 89 ? -6.370 -7.615 -6.327 1.00 92.94 89 LEU A CA 1
ATOM 709 C C . LEU A 1 89 ? -7.068 -7.323 -7.660 1.00 92.94 89 LEU A C 1
ATOM 711 O O . LEU A 1 89 ? -6.492 -7.560 -8.720 1.00 92.94 89 LEU A O 1
ATOM 715 N N . ALA A 1 90 ? -8.289 -6.788 -7.616 1.00 92.69 90 ALA A N 1
ATOM 716 C CA . ALA A 1 90 ? -9.030 -6.401 -8.810 1.00 92.69 90 ALA A CA 1
ATOM 717 C C . ALA A 1 90 ? -8.305 -5.290 -9.581 1.00 92.69 90 ALA A C 1
ATOM 719 O O . ALA A 1 90 ? -8.249 -5.339 -10.806 1.00 92.69 90 ALA A O 1
ATOM 720 N N . PHE A 1 91 ? -7.702 -4.328 -8.878 1.00 90.19 91 PHE A N 1
ATOM 721 C CA . PHE A 1 91 ? -6.928 -3.251 -9.490 1.00 90.19 91 PHE A CA 1
ATOM 722 C C . PHE A 1 91 ? -5.650 -3.768 -10.159 1.00 90.19 91 PHE A C 1
ATOM 724 O O . PHE A 1 91 ? -5.333 -3.351 -11.271 1.00 90.19 91 PHE A O 1
ATOM 731 N N . ILE A 1 92 ? -4.955 -4.719 -9.524 1.00 91.00 92 ILE A N 1
ATOM 732 C CA . ILE A 1 92 ? -3.812 -5.419 -10.125 1.00 91.00 92 ILE A CA 1
ATOM 733 C C . ILE A 1 92 ? -4.254 -6.131 -11.405 1.00 91.00 92 ILE A C 1
ATOM 735 O O . ILE A 1 92 ? -3.686 -5.891 -12.467 1.00 91.00 92 ILE A O 1
ATOM 739 N N . ALA A 1 93 ? -5.289 -6.971 -11.328 1.00 91.62 93 ALA A N 1
ATOM 740 C CA . ALA A 1 93 ? -5.785 -7.715 -12.482 1.00 91.62 93 ALA A CA 1
ATOM 741 C C . ALA A 1 93 ? -6.210 -6.778 -13.623 1.00 91.62 93 ALA A C 1
ATOM 743 O O . ALA A 1 93 ? -5.822 -6.989 -14.767 1.00 91.62 93 ALA A O 1
ATOM 744 N N . TRP A 1 94 ? -6.947 -5.711 -13.306 1.00 92.00 94 TRP A N 1
ATOM 745 C CA . TRP A 1 94 ? -7.360 -4.694 -14.270 1.00 92.00 94 TRP A CA 1
ATOM 746 C C . TRP A 1 94 ? -6.160 -4.039 -14.959 1.00 92.00 94 TRP A C 1
ATOM 748 O O . TRP A 1 94 ? -6.120 -3.969 -16.184 1.00 92.00 94 TRP A O 1
ATOM 758 N N . TYR A 1 95 ? -5.145 -3.628 -14.201 1.00 87.88 95 TYR A N 1
ATOM 759 C CA . TYR A 1 95 ? -3.937 -3.042 -14.774 1.00 87.88 95 TYR A CA 1
ATOM 760 C C . TYR A 1 95 ? -3.258 -3.988 -15.773 1.00 87.88 95 TYR A C 1
ATOM 762 O O . TYR A 1 95 ? -2.938 -3.579 -16.883 1.00 87.88 95 TYR A O 1
ATOM 770 N N . PHE A 1 96 ? -3.098 -5.266 -15.421 1.00 87.62 96 PHE A N 1
ATOM 771 C CA . PHE A 1 96 ? -2.484 -6.261 -16.306 1.00 87.62 96 PHE A CA 1
ATOM 772 C C . PHE A 1 96 ? -3.336 -6.624 -17.529 1.00 87.62 96 PHE A C 1
ATOM 774 O O . PHE A 1 96 ? -2.786 -7.067 -18.527 1.00 87.62 96 PHE A O 1
ATOM 781 N N . VAL A 1 97 ? -4.658 -6.450 -17.476 1.00 91.25 97 VAL A N 1
ATOM 782 C CA . VAL A 1 97 ? -5.541 -6.703 -18.627 1.00 91.25 97 VAL A CA 1
ATOM 783 C C . VAL A 1 97 ? -5.526 -5.542 -19.624 1.00 91.25 97 VAL A C 1
ATOM 785 O O . VAL A 1 97 ? -5.665 -5.778 -20.819 1.00 91.25 97 VAL A O 1
ATOM 788 N N . TYR A 1 98 ? -5.384 -4.301 -19.148 1.00 83.38 98 TYR A N 1
ATOM 789 C CA . TYR A 1 98 ? -5.553 -3.103 -19.981 1.00 83.38 98 TYR A CA 1
ATOM 790 C C . TYR A 1 98 ? -4.260 -2.334 -20.291 1.00 83.38 98 TYR A C 1
ATOM 792 O O . TYR A 1 98 ? -4.274 -1.507 -21.200 1.00 83.38 98 TYR A O 1
ATOM 800 N N . GLN A 1 99 ? -3.172 -2.538 -19.539 1.00 70.12 99 GLN A N 1
ATOM 801 C CA . GLN A 1 99 ? -1.883 -1.862 -19.770 1.00 70.12 99 GLN A CA 1
ATOM 802 C C . GLN A 1 99 ? -0.760 -2.770 -20.296 1.00 70.12 99 GLN A C 1
ATOM 804 O O . GLN A 1 99 ? 0.349 -2.269 -20.510 1.00 70.12 99 GLN A O 1
ATOM 809 N N . LEU A 1 100 ? -1.020 -4.066 -20.495 1.00 55.75 100 LEU A N 1
ATOM 810 C CA . LEU A 1 100 ? -0.165 -4.940 -21.309 1.00 55.75 100 LEU A CA 1
ATOM 811 C C . LEU A 1 100 ? -0.534 -4.791 -22.788 1.00 55.75 100 LEU A C 1
ATOM 813 O O . LEU A 1 100 ? 0.406 -4.800 -23.611 1.00 55.75 100 LEU A O 1
#

Sequence (100 aa):
MMNNKLLWVEKFASIAGFIIFASLAFIALTEKEISTGSPKSNVIIHSTGFNAIFMGFFFLGATFACLGYLLKYTAFYRVYFLVAFIIWLAFIAWYFVYQL

Radius of gyration: 15.75 Å; chains: 1; bounding box: 40×19×50 Å

Foldseek 3Di:
DDDPVVLVVLLVVLVVLLVVLLVLLCCLQPVQWDWDADPVVRDIDIGGHPRSNVSSLVSLLSNQVSVLSNCVPPPCSVVSNVVSVVVSVVVVVVCVVPVD

pLDDT: mean 85.92, std 8.64, range [47.72, 94.44]

Secondary structure (DSSP, 8-state):
---HHHHHHHHHHHHHHHHHHHHHHHHHHHTSEEEEEETTTTEEEEEETHHHHHHHHHHHHHHHHHHHHHTTTSTTHHHHHHHHHHHHHHHHHHHHHH--